Protein AF-A0AAU9WEY6-F1 (afdb_monomer)

Solvent-accessible surface area (backbone atoms only — not comparable to full-atom values): 7732 Å² total; per-residue (Å²): 132,89,76,91,50,94,86,48,74,96,61,75,90,69,78,64,47,78,78,48,75,58,92,58,39,29,36,32,30,41,91,86,70,52,73,43,83,42,51,50,90,80,59,75,89,83,78,62,95,82,64,71,80,75,82,74,83,74,80,78,85,76,67,77,82,71,69,72,86,68,74,80,78,83,65,97,60,94,74,80,84,88,69,83,61,76,93,51,59,88,74,60,82,74,81,81,79,84,74,83,78,81,79,88,130

Organism: NCBI:txid46732

Radius of gyration: 29.07 Å; Cα contacts (8 Å, |Δi|>4): 49; chains: 1; bounding box: 88×46×48 Å

Mean predicted aligned error: 19.32 Å

pLDDT: mean 75.62, std 18.39, range [38.44, 96.88]

Sequence (105 aa):
MKTSGKLEANFESEPYTVQTKEGSEVTVSSKDGVEYRRNSALVKRYNPPGELPETTEAISQETPNTLPLEESIVTSRPRRTVRMPEKYKDYVLYELNSVDTLDLC

Nearest PDB structures (foldseek):
  1wxt-assembly1_A  TM=6.187E-01  e=9.210E-01  Homo sapiens
  3gyx-assembly6_L  TM=2.401E-01  e=2.369E+00  Megalodesulfovibrio gigas

Foldseek 3Di:
DDDDDPPDDPDDPADWDWDDDDPQWTWTADPVRDIDIDGVVPDDDDDDPPPPPPPPPDDPPPPPPPPPPPDDPPDPDDDDDDDDDPVCPVVDDDPPPDDPPPDDD

Secondary structure (DSSP, 8-state):
-----TTS-SS-SS--EEEEEETTEEEEE-TTS-EEEEEGGG------TT---------------------------PPPP----GGGGGG--------------

Structure (mmCIF, N/CA/C/O backbone):
data_AF-A0AAU9WEY6-F1
#
_entry.id   AF-A0AAU9WEY6-F1
#
loop_
_atom_site.group_PDB
_atom_site.id
_atom_site.type_symbol
_atom_site.label_atom_id
_atom_site.label_alt_id
_atom_site.label_comp_id
_atom_site.label_asym_id
_atom_site.label_entity_id
_atom_site.label_seq_id
_atom_site.pdbx_PDB_ins_code
_atom_site.Cartn_x
_atom_site.Cartn_y
_atom_site.Cartn_z
_atom_site.occupancy
_atom_site.B_iso_or_equiv
_atom_site.auth_seq_id
_atom_site.auth_comp_id
_atom_site.auth_asym_id
_atom_site.auth_atom_id
_atom_site.pdbx_PDB_model_num
ATOM 1 N N . MET A 1 1 ? -11.025 14.397 -3.299 1.00 54.38 1 MET A N 1
ATOM 2 C CA . MET A 1 1 ? -10.677 14.023 -4.689 1.00 54.38 1 MET A CA 1
ATOM 3 C C . MET A 1 1 ? -9.253 13.500 -4.672 1.00 54.38 1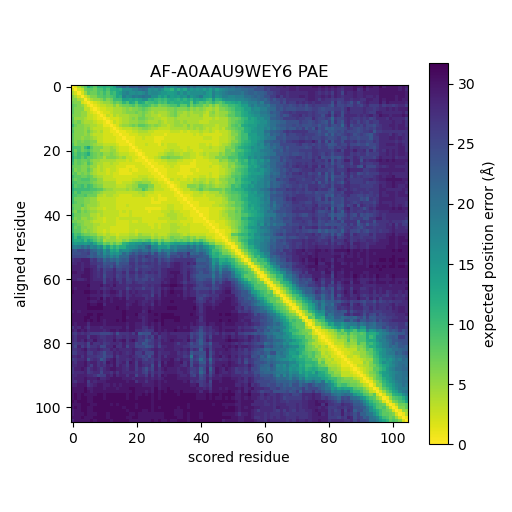 MET A C 1
ATOM 5 O O . MET A 1 1 ? -8.418 14.170 -4.084 1.00 54.38 1 MET A O 1
ATOM 9 N N . LYS A 1 2 ? -8.980 12.317 -5.235 1.00 62.66 2 LYS A N 1
ATOM 10 C CA . LYS A 1 2 ? -7.603 11.814 -5.352 1.00 62.66 2 LYS A CA 1
ATOM 11 C C . LYS A 1 2 ? -6.940 12.517 -6.535 1.00 62.66 2 LYS A C 1
ATOM 13 O O . LYS A 1 2 ? -7.426 12.396 -7.658 1.00 62.66 2 LYS A O 1
ATOM 18 N N . THR A 1 3 ? -5.901 13.301 -6.282 1.00 68.50 3 THR A N 1
ATOM 19 C CA . THR A 1 3 ? -5.130 13.997 -7.315 1.00 68.50 3 THR A CA 1
ATOM 20 C C . T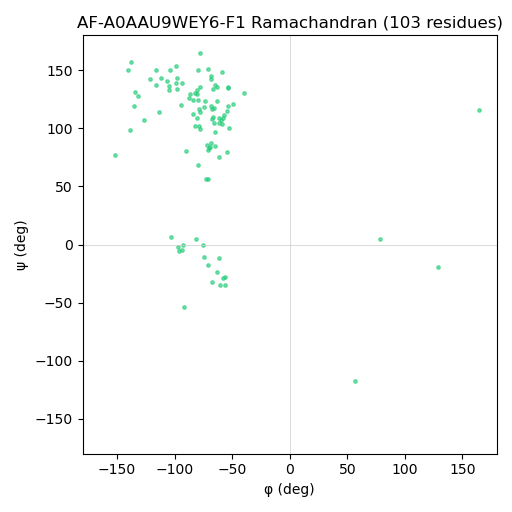HR A 1 3 ? -4.139 13.011 -7.924 1.00 68.50 3 THR A C 1
ATOM 22 O O . THR A 1 3 ? -3.194 12.583 -7.276 1.00 68.50 3 THR A O 1
ATOM 25 N N . SER A 1 4 ? -4.364 12.591 -9.169 1.00 76.19 4 SER A N 1
ATOM 26 C CA . SER A 1 4 ? -3.458 11.675 -9.871 1.00 76.19 4 SER A CA 1
ATOM 27 C C . SER A 1 4 ? -2.399 12.468 -10.644 1.00 76.19 4 SER A C 1
ATOM 29 O O . SER A 1 4 ? -2.544 12.716 -11.843 1.00 76.19 4 SER A O 1
ATOM 31 N N . GLY A 1 5 ? -1.356 12.918 -9.947 1.00 86.50 5 GLY A N 1
ATOM 32 C CA . GLY A 1 5 ? -0.183 13.564 -10.543 1.00 86.50 5 GLY A CA 1
ATOM 33 C C . GLY A 1 5 ? 0.989 12.590 -10.697 1.00 86.50 5 GLY A C 1
ATOM 34 O O . GLY A 1 5 ? 1.124 11.653 -9.922 1.00 86.50 5 GLY A O 1
ATOM 35 N N . LYS A 1 6 ? 1.888 12.821 -11.665 1.00 88.38 6 LYS A N 1
ATOM 36 C CA . LYS A 1 6 ? 3.110 11.997 -11.832 1.00 88.38 6 LYS A CA 1
ATOM 37 C C . LYS A 1 6 ? 4.073 12.075 -10.639 1.00 88.38 6 LYS A C 1
ATOM 39 O O . LYS A 1 6 ? 4.909 11.195 -10.484 1.00 88.38 6 LYS A O 1
ATOM 44 N N . LEU A 1 7 ? 3.993 13.164 -9.874 1.00 89.25 7 LEU A N 1
ATOM 45 C CA . LEU A 1 7 ? 4.829 13.431 -8.701 1.00 89.25 7 LEU A CA 1
ATOM 46 C C . LEU A 1 7 ? 4.146 13.032 -7.386 1.00 89.25 7 LEU A C 1
ATOM 48 O O . LEU A 1 7 ? 4.762 13.139 -6.332 1.00 89.25 7 LEU A O 1
ATOM 52 N N . GLU A 1 8 ? 2.884 12.608 -7.443 1.00 86.50 8 GLU A N 1
ATOM 53 C CA . GLU A 1 8 ? 2.126 12.235 -6.253 1.00 86.50 8 GLU A CA 1
ATOM 54 C C . GLU A 1 8 ? 2.508 10.830 -5.791 1.00 86.50 8 GLU A C 1
ATOM 56 O O . GLU A 1 8 ? 2.892 9.963 -6.584 1.00 86.50 8 GLU A O 1
ATOM 61 N N . ALA A 1 9 ? 2.401 10.600 -4.486 1.00 86.12 9 ALA A N 1
ATOM 62 C CA . ALA A 1 9 ? 2.644 9.284 -3.925 1.00 86.12 9 ALA A CA 1
ATOM 63 C C . ALA A 1 9 ? 1.590 8.283 -4.426 1.00 86.12 9 ALA A C 1
ATOM 65 O O . ALA A 1 9 ? 0.392 8.551 -4.427 1.00 86.12 9 ALA A O 1
ATOM 66 N N . ASN A 1 10 ? 2.040 7.080 -4.787 1.00 87.69 10 ASN A N 1
ATOM 67 C CA . ASN A 1 10 ? 1.148 5.973 -5.157 1.00 87.69 10 ASN A CA 1
ATOM 68 C C . ASN A 1 10 ? 0.462 5.314 -3.945 1.00 87.69 10 ASN A C 1
ATOM 70 O O . ASN A 1 10 ? -0.269 4.338 -4.107 1.00 87.69 10 ASN A O 1
ATOM 74 N N . PHE A 1 11 ? 0.744 5.790 -2.733 1.00 86.94 11 PHE A N 1
ATOM 75 C CA . PHE A 1 11 ? 0.161 5.300 -1.492 1.00 86.94 11 PHE A CA 1
ATOM 76 C C . PHE A 1 11 ? -0.667 6.405 -0.840 1.00 86.94 11 PHE A C 1
ATOM 78 O O . PHE A 1 11 ? -0.381 7.589 -1.000 1.00 86.94 11 PHE A O 1
ATOM 85 N N . GLU A 1 12 ? -1.700 6.003 -0.105 1.00 85.94 12 GLU A N 1
ATOM 86 C CA . GLU A 1 12 ? -2.535 6.936 0.650 1.00 85.94 12 GLU A CA 1
ATOM 87 C C . GLU A 1 12 ? -1.736 7.533 1.815 1.00 85.94 12 GLU A C 1
ATOM 89 O O . GLU A 1 12 ? -0.905 6.855 2.422 1.00 85.94 12 GLU A O 1
ATOM 94 N N . SER A 1 13 ? -1.998 8.798 2.138 1.00 85.31 13 SER A N 1
ATOM 95 C CA . SER A 1 13 ? -1.346 9.488 3.257 1.00 85.31 13 SER A CA 1
ATOM 96 C C . SER A 1 13 ? -1.746 8.913 4.615 1.00 85.31 13 SER A C 1
ATOM 98 O O . SER A 1 13 ? -0.949 8.914 5.551 1.00 85.31 13 SER A O 1
ATOM 100 N N . GLU A 1 14 ? -2.982 8.432 4.727 1.00 89.44 14 GLU A N 1
ATOM 101 C CA . GLU A 1 14 ? -3.512 7.874 5.962 1.00 89.44 14 GLU A CA 1
ATOM 102 C C . GLU A 1 14 ? -3.164 6.385 6.083 1.00 89.44 14 GLU A C 1
ATOM 104 O O . GLU A 1 14 ? -3.418 5.612 5.149 1.00 89.44 14 GLU A O 1
A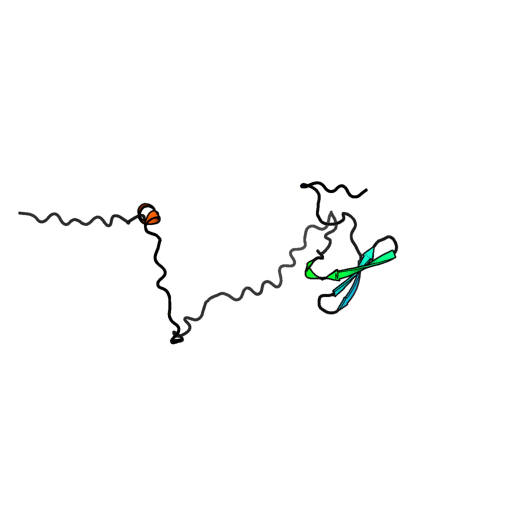TOM 109 N N . PRO A 1 15 ? -2.596 5.956 7.223 1.00 92.38 15 PRO A N 1
ATOM 110 C CA . PRO A 1 15 ? -2.281 4.558 7.442 1.00 92.38 15 PRO A CA 1
ATOM 111 C C . PRO A 1 15 ? -3.543 3.722 7.635 1.00 92.38 15 PRO A C 1
ATOM 113 O O . PRO A 1 15 ? -4.550 4.172 8.180 1.00 92.38 15 PRO A O 1
ATOM 116 N N . TYR A 1 16 ? -3.436 2.458 7.243 1.00 93.75 16 TYR A N 1
ATOM 117 C CA . TYR A 1 16 ? -4.448 1.442 7.500 1.00 93.75 16 TYR A CA 1
ATOM 118 C C . TYR A 1 16 ? -3.981 0.527 8.627 1.00 93.75 16 TYR A C 1
ATOM 120 O O . TYR A 1 16 ? -2.784 0.269 8.782 1.00 93.75 16 TYR A O 1
ATOM 128 N N . THR A 1 17 ? -4.930 -0.010 9.384 1.00 94.44 17 THR A N 1
ATOM 129 C CA . THR A 1 17 ? -4.665 -1.018 10.411 1.00 94.44 17 THR A CA 1
ATOM 130 C C . THR A 1 17 ? -4.838 -2.415 9.826 1.00 94.44 17 THR A C 1
ATOM 132 O O . THR A 1 17 ? -5.738 -2.661 9.026 1.00 94.44 17 THR A O 1
ATOM 135 N N . VAL A 1 18 ? -3.953 -3.344 10.185 1.00 95.06 18 VAL A N 1
ATOM 136 C CA . VAL A 1 18 ? -4.049 -4.740 9.736 1.00 95.06 18 VAL A CA 1
ATOM 137 C C . VAL A 1 18 ? -4.998 -5.492 10.666 1.00 95.06 18 VAL A C 1
ATOM 139 O O . VAL A 1 18 ? -4.763 -5.513 11.870 1.00 95.06 18 VAL A O 1
ATOM 142 N N . GLN A 1 19 ? -6.035 -6.118 10.107 1.00 95.25 19 GLN A N 1
ATOM 143 C CA . GLN A 1 19 ? -6.987 -6.954 10.849 1.00 95.25 19 GLN A CA 1
ATOM 144 C C . GLN A 1 19 ? -6.543 -8.417 10.854 1.00 95.25 19 GLN A C 1
ATOM 146 O O . GLN A 1 19 ? -6.383 -9.033 11.904 1.00 95.25 19 GLN A O 1
ATOM 151 N N . THR A 1 20 ? -6.295 -8.974 9.668 1.00 95.56 20 THR A N 1
ATOM 152 C CA . THR A 1 20 ? -5.880 -10.371 9.493 1.00 95.56 20 THR A CA 1
ATOM 153 C C . THR A 1 20 ? -4.826 -10.493 8.400 1.00 95.56 20 THR A C 1
ATOM 155 O O . THR A 1 20 ? -4.786 -9.707 7.450 1.00 95.56 20 THR A O 1
ATOM 158 N N . LYS A 1 21 ? -3.946 -11.487 8.537 1.00 95.19 21 LYS A N 1
ATOM 159 C CA . LYS A 1 21 ? -2.939 -11.840 7.534 1.00 95.19 21 LYS A CA 1
ATOM 160 C C . LYS A 1 21 ? -2.912 -13.351 7.357 1.00 95.19 21 LYS A C 1
ATOM 162 O O . LYS A 1 21 ? -2.554 -14.072 8.284 1.00 95.19 21 LYS A O 1
ATOM 167 N N . GLU A 1 22 ? -3.207 -13.804 6.147 1.00 94.94 22 GLU A N 1
ATOM 168 C CA . GLU A 1 22 ? -3.211 -15.214 5.768 1.00 94.94 22 GLU A CA 1
ATOM 169 C C . GLU A 1 22 ? -2.326 -15.407 4.536 1.00 94.94 22 GLU A C 1
ATOM 171 O O . GLU A 1 22 ? -2.647 -14.982 3.426 1.00 94.94 22 GLU A O 1
ATOM 176 N N . GLY A 1 23 ? -1.154 -16.017 4.730 1.00 95.06 23 GLY A N 1
ATOM 177 C CA . GLY A 1 23 ? -0.167 -16.178 3.662 1.00 95.06 23 GLY A CA 1
ATOM 178 C C . GLY A 1 23 ? 0.242 -14.834 3.043 1.00 95.06 23 GLY A C 1
ATOM 179 O O . GLY A 1 23 ? 0.829 -13.982 3.718 1.00 95.06 23 GLY A O 1
ATOM 180 N N . SER A 1 24 ? -0.052 -14.670 1.749 1.00 96.00 24 SER A N 1
ATOM 181 C CA . SER A 1 24 ? 0.196 -13.440 0.981 1.00 96.00 24 SER A CA 1
ATOM 182 C C . SER A 1 24 ? -0.994 -12.481 0.951 1.00 96.00 24 SER A C 1
ATOM 184 O O . SER A 1 24 ? -0.899 -11.432 0.321 1.00 96.00 24 SER A O 1
ATOM 186 N N . GLU A 1 25 ? -2.113 -12.818 1.584 1.00 96.75 25 GLU A N 1
ATOM 187 C CA . GLU A 1 25 ? -3.281 -11.951 1.680 1.00 96.75 25 GLU A CA 1
ATOM 188 C C . GLU A 1 25 ? -3.313 -11.228 3.033 1.00 96.75 25 GLU A C 1
ATOM 190 O O . GLU A 1 25 ? -2.998 -11.796 4.079 1.00 96.75 25 GLU A O 1
ATOM 195 N N . VAL A 1 26 ? -3.669 -9.946 3.004 1.00 96.88 26 VAL A N 1
ATOM 196 C CA . VAL A 1 26 ? -3.800 -9.074 4.171 1.00 96.88 26 VAL A CA 1
ATOM 197 C C . VAL A 1 26 ? -5.131 -8.345 4.080 1.00 96.88 26 VAL A C 1
ATOM 199 O O . VAL A 1 26 ? -5.418 -7.694 3.073 1.00 96.88 26 VAL A O 1
ATOM 202 N N . THR A 1 27 ? -5.915 -8.412 5.148 1.00 96.38 27 THR A N 1
ATOM 203 C CA . THR A 1 27 ? -7.110 -7.588 5.322 1.00 96.38 27 THR A CA 1
ATOM 204 C C . THR A 1 27 ? -6.727 -6.352 6.122 1.00 96.38 27 THR A C 1
ATOM 206 O O . THR A 1 27 ? -6.239 -6.460 7.249 1.00 96.38 27 THR A O 1
ATOM 209 N N . VAL A 1 28 ? -6.917 -5.176 5.529 1.00 95.44 28 VAL A N 1
ATOM 210 C CA . VAL A 1 28 ? -6.622 -3.882 6.150 1.00 95.44 28 VAL A CA 1
ATOM 211 C C . VAL A 1 28 ? -7.900 -3.074 6.327 1.00 95.44 28 VAL A C 1
ATOM 213 O O . VAL A 1 28 ? -8.727 -3.027 5.419 1.00 95.44 28 VAL A O 1
ATOM 216 N N . SER A 1 29 ? -8.062 -2.419 7.472 1.00 95.69 29 SER A N 1
ATOM 217 C CA . SER A 1 29 ? -9.183 -1.519 7.750 1.00 95.69 29 SER A CA 1
ATOM 218 C C . SER A 1 29 ? -8.756 -0.057 7.694 1.00 95.69 29 SER A C 1
ATOM 220 O O . SER A 1 29 ? -7.699 0.324 8.201 1.00 95.69 29 SER A O 1
ATOM 222 N N . SER A 1 30 ? -9.592 0.760 7.058 1.00 92.38 30 SER A N 1
ATOM 223 C CA . SER A 1 30 ? -9.486 2.218 7.075 1.00 92.38 30 SER A CA 1
ATOM 224 C C . SER A 1 30 ? -10.021 2.792 8.390 1.00 92.38 30 SER A C 1
ATOM 226 O O . SER A 1 30 ? -10.780 2.130 9.101 1.00 92.38 30 SER A O 1
ATOM 228 N N . LYS A 1 31 ? -9.704 4.060 8.674 1.00 90.62 31 LYS A N 1
ATOM 229 C CA . LYS A 1 31 ? -10.289 4.827 9.787 1.00 90.62 31 LYS A CA 1
ATOM 230 C C . LYS A 1 31 ? -11.822 4.890 9.736 1.00 90.62 31 LYS A C 1
ATOM 232 O O . LYS A 1 31 ? -12.463 4.972 10.775 1.00 90.62 31 LYS A O 1
ATOM 237 N N . ASP A 1 32 ? -12.396 4.806 8.534 1.00 89.94 32 ASP A N 1
ATOM 238 C CA . ASP A 1 32 ? -13.844 4.850 8.308 1.00 89.94 32 ASP A CA 1
ATOM 239 C C . ASP A 1 32 ? -14.518 3.481 8.548 1.00 89.94 32 ASP A C 1
ATOM 241 O O . ASP A 1 32 ? -15.705 3.313 8.280 1.00 89.94 32 ASP A O 1
ATOM 245 N N . GLY A 1 33 ? -13.762 2.474 9.007 1.00 90.12 33 GLY A N 1
ATOM 246 C CA . GLY A 1 33 ? -14.256 1.118 9.266 1.00 90.12 33 GLY A CA 1
ATOM 247 C C . GLY A 1 33 ? -14.421 0.251 8.016 1.00 90.12 33 GLY A C 1
ATOM 248 O O . GLY A 1 33 ? -14.901 -0.874 8.109 1.00 90.12 33 GLY A O 1
ATOM 249 N N . VAL A 1 34 ? -14.022 0.746 6.840 1.00 92.88 34 VAL A N 1
ATOM 250 C CA . VAL A 1 34 ? -14.067 -0.030 5.592 1.00 92.88 34 VAL A CA 1
ATOM 251 C C . VAL A 1 34 ? -12.867 -0.965 5.510 1.00 92.88 34 VAL A C 1
ATOM 253 O O . VAL A 1 34 ? -11.721 -0.529 5.646 1.00 92.88 34 VAL A O 1
ATOM 256 N N . GLU A 1 35 ? -13.132 -2.238 5.235 1.00 95.19 35 GLU A N 1
ATOM 257 C CA . GLU A 1 35 ? -12.117 -3.280 5.093 1.00 95.19 35 GLU A CA 1
ATOM 258 C C . GLU A 1 35 ? -11.759 -3.547 3.628 1.00 95.19 35 GLU A C 1
ATOM 260 O O . GLU A 1 35 ? -12.608 -3.543 2.734 1.00 95.19 35 GLU A O 1
ATOM 265 N N . TYR A 1 36 ? -10.481 -3.827 3.386 1.00 93.94 36 TYR A N 1
ATOM 266 C CA . TYR A 1 36 ? -9.939 -4.135 2.070 1.00 93.94 36 TYR A CA 1
ATOM 267 C C . TYR A 1 36 ? -9.027 -5.354 2.137 1.00 93.94 36 TYR A C 1
ATOM 269 O O . TYR A 1 36 ? -8.087 -5.393 2.929 1.00 93.94 36 TYR A O 1
ATOM 277 N N . ARG A 1 37 ? -9.236 -6.314 1.233 1.00 96.31 37 ARG A N 1
ATOM 278 C CA . ARG A 1 37 ? -8.311 -7.436 1.014 1.00 96.31 37 ARG A CA 1
ATOM 279 C C . ARG A 1 37 ? -7.247 -7.046 -0.008 1.00 96.31 37 ARG A C 1
ATOM 281 O O . ARG A 1 37 ? -7.567 -6.578 -1.103 1.00 96.31 37 ARG A O 1
ATOM 288 N N . ARG A 1 38 ? -5.973 -7.203 0.351 1.00 96.00 38 ARG A N 1
ATOM 289 C CA . ARG A 1 38 ? -4.805 -6.820 -0.456 1.00 96.00 38 ARG A CA 1
ATOM 290 C C . ARG A 1 38 ? -3.718 -7.883 -0.396 1.00 96.00 38 ARG A C 1
ATOM 292 O O . ARG A 1 38 ? -3.635 -8.655 0.548 1.00 96.00 38 ARG A O 1
ATOM 299 N N . ASN A 1 39 ? -2.853 -7.895 -1.406 1.00 96.69 39 ASN A N 1
ATOM 300 C CA . ASN A 1 39 ? -1.654 -8.722 -1.374 1.00 96.69 39 ASN A CA 1
ATOM 301 C C . ASN A 1 39 ? -0.580 -8.060 -0.494 1.00 96.69 39 ASN A C 1
ATOM 303 O O . ASN A 1 39 ? -0.324 -6.864 -0.640 1.00 96.69 39 ASN A O 1
ATOM 307 N N . SER A 1 40 ? 0.084 -8.831 0.367 1.00 94.12 40 SER A N 1
ATOM 308 C CA . SER A 1 40 ? 1.127 -8.356 1.280 1.00 94.12 40 SER A CA 1
ATOM 309 C C . SER A 1 40 ? 2.304 -7.684 0.571 1.00 94.12 40 SER A C 1
ATOM 311 O O . SER A 1 40 ? 2.933 -6.809 1.151 1.00 94.12 40 SER A O 1
ATOM 313 N N . ALA A 1 41 ? 2.604 -8.063 -0.676 1.00 93.81 41 ALA A N 1
ATOM 314 C CA . ALA A 1 41 ? 3.675 -7.464 -1.474 1.00 93.81 41 ALA A CA 1
ATOM 315 C C . ALA A 1 41 ? 3.360 -6.031 -1.940 1.00 93.81 41 ALA A C 1
ATOM 317 O O . ALA A 1 41 ? 4.264 -5.302 -2.336 1.00 93.81 41 ALA A O 1
ATOM 318 N N . LEU A 1 42 ? 2.087 -5.626 -1.904 1.00 91.62 42 LEU A N 1
ATOM 319 C CA . LEU A 1 42 ? 1.636 -4.293 -2.313 1.00 91.62 42 LEU A CA 1
ATOM 320 C C . LEU A 1 42 ? 1.478 -3.328 -1.129 1.00 91.62 42 LEU A C 1
ATOM 322 O O . LEU A 1 42 ? 1.116 -2.172 -1.332 1.00 91.62 42 LEU A O 1
ATOM 326 N N . VAL A 1 43 ? 1.720 -3.792 0.100 1.00 92.88 43 VAL A N 1
ATOM 327 C CA . VAL A 1 43 ? 1.564 -3.002 1.326 1.00 92.88 43 VAL A CA 1
ATOM 328 C C . VAL A 1 43 ? 2.940 -2.639 1.874 1.00 92.88 43 VAL A C 1
ATOM 330 O O . VAL A 1 43 ? 3.864 -3.451 1.868 1.00 92.88 43 VAL A O 1
ATOM 333 N N . LYS A 1 44 ? 3.079 -1.412 2.378 1.00 92.19 44 LYS A N 1
ATOM 334 C CA . LYS A 1 44 ? 4.299 -0.928 3.032 1.00 92.19 44 LYS A CA 1
ATOM 335 C C . LYS A 1 44 ? 4.032 -0.710 4.518 1.00 92.19 44 LYS A C 1
ATOM 337 O O . LYS A 1 44 ? 2.939 -0.282 4.881 1.00 92.19 44 LYS A O 1
ATOM 342 N N . ARG A 1 45 ? 5.019 -0.999 5.375 1.00 91.69 45 ARG A N 1
ATOM 343 C CA . ARG A 1 45 ? 4.927 -0.652 6.802 1.00 91.69 45 ARG A CA 1
ATOM 344 C C . ARG A 1 45 ? 4.863 0.868 6.939 1.00 91.69 45 ARG A C 1
ATOM 346 O O . ARG A 1 45 ? 5.597 1.576 6.249 1.00 91.69 45 ARG A O 1
ATOM 353 N N . TYR A 1 46 ? 3.967 1.336 7.797 1.00 91.12 46 TYR A N 1
ATOM 354 C CA . TYR A 1 46 ? 3.831 2.749 8.115 1.00 91.12 46 TYR A CA 1
ATOM 355 C C . TYR A 1 46 ? 4.864 3.141 9.172 1.00 91.12 46 TYR A C 1
ATOM 357 O O . TYR A 1 46 ? 4.964 2.466 10.193 1.00 91.12 46 TYR A O 1
ATOM 365 N N . ASN A 1 47 ? 5.593 4.230 8.921 1.00 89.12 47 ASN A N 1
ATOM 366 C CA . ASN A 1 47 ? 6.546 4.812 9.862 1.00 89.12 47 ASN A CA 1
ATOM 367 C C . ASN A 1 47 ? 6.001 6.184 10.288 1.00 89.12 47 ASN A C 1
ATOM 369 O O . ASN A 1 47 ? 5.877 7.061 9.424 1.00 89.12 47 ASN A O 1
ATOM 373 N N . PRO A 1 48 ? 5.630 6.384 11.563 1.00 86.56 48 PRO A N 1
ATOM 374 C CA . PRO A 1 48 ? 5.081 7.653 12.008 1.00 86.56 48 PRO A CA 1
ATOM 375 C C . PRO A 1 48 ? 6.152 8.761 11.982 1.00 86.56 48 PRO A C 1
ATOM 377 O O . PRO A 1 48 ? 7.317 8.520 12.309 1.00 86.56 48 PRO A O 1
ATOM 380 N N . PRO A 1 49 ? 5.783 9.996 11.602 1.00 81.12 49 PRO A N 1
ATOM 381 C CA . PRO A 1 49 ? 6.716 11.114 11.548 1.00 81.12 49 PRO A CA 1
ATOM 382 C C . PRO A 1 49 ? 7.161 11.490 12.969 1.00 81.12 49 PRO A C 1
ATOM 384 O O . PRO A 1 49 ? 6.381 12.038 13.742 1.00 81.12 49 PRO A O 1
ATOM 387 N N . GLY A 1 50 ? 8.410 11.181 13.315 1.00 77.31 50 GLY A N 1
ATOM 388 C CA . GLY A 1 50 ? 8.989 11.448 14.639 1.00 77.31 50 GLY A CA 1
ATOM 389 C C . GLY A 1 50 ? 9.656 10.231 15.276 1.00 77.31 50 GLY A C 1
ATOM 390 O O . GLY A 1 50 ? 10.529 10.397 16.122 1.00 77.31 50 GLY A O 1
ATOM 391 N N . GLU A 1 51 ? 9.324 9.026 14.814 1.00 67.75 51 GLU A N 1
ATOM 392 C CA . GLU A 1 51 ? 10.153 7.846 15.047 1.00 67.75 51 GLU A CA 1
ATOM 393 C C . GLU A 1 51 ? 11.316 7.921 14.055 1.00 67.75 51 GLU A C 1
ATOM 395 O O . GLU A 1 51 ? 11.166 7.675 12.854 1.00 67.75 51 GLU A O 1
ATOM 400 N N . LEU A 1 52 ? 12.492 8.334 14.541 1.00 62.81 52 LEU A N 1
ATOM 401 C CA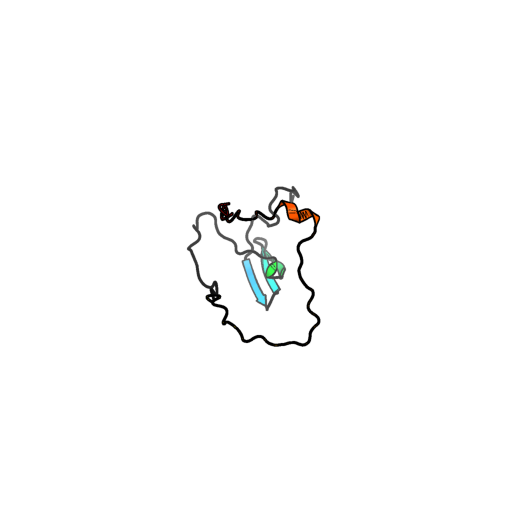 . LEU A 1 52 ? 13.729 7.988 13.846 1.00 62.81 52 LEU A CA 1
ATOM 402 C C . LEU A 1 52 ? 13.700 6.464 13.684 1.00 62.81 52 LEU A C 1
ATOM 404 O O . LEU A 1 52 ? 13.343 5.796 14.656 1.00 62.81 52 LEU A O 1
ATOM 408 N N . PRO A 1 53 ? 14.023 5.902 12.507 1.00 59.62 53 PRO A N 1
ATOM 409 C CA . PRO A 1 53 ? 14.046 4.460 12.370 1.00 59.62 53 PRO A CA 1
ATOM 410 C C . PRO A 1 53 ? 15.034 3.934 13.407 1.00 59.62 53 PRO A C 1
ATOM 412 O O . PRO A 1 53 ? 16.240 4.143 13.273 1.00 59.62 53 PRO A O 1
ATOM 415 N N . GLU A 1 54 ? 14.526 3.284 14.456 1.00 53.78 54 GLU A N 1
ATOM 416 C CA . GLU A 1 54 ? 15.347 2.363 15.213 1.00 53.78 54 GLU A CA 1
ATOM 417 C C . GLU A 1 54 ? 15.880 1.398 14.168 1.00 53.78 54 GLU A C 1
ATOM 419 O O . GLU A 1 54 ? 15.116 0.722 13.468 1.00 53.78 54 GLU A O 1
ATOM 424 N N . THR A 1 55 ? 17.195 1.439 13.990 1.00 45.34 55 THR A N 1
ATOM 425 C CA . THR A 1 55 ? 17.991 0.496 13.226 1.00 45.34 55 THR A CA 1
ATOM 426 C C . THR A 1 55 ? 17.705 -0.899 13.769 1.00 45.34 55 THR A C 1
ATOM 428 O O . THR A 1 55 ? 18.464 -1.471 14.538 1.00 45.34 55 THR A O 1
ATOM 431 N N . THR A 1 56 ? 16.586 -1.478 13.353 1.00 49.03 56 THR A N 1
ATOM 432 C CA . THR A 1 56 ? 16.373 -2.916 13.349 1.00 49.03 56 THR A CA 1
ATOM 433 C C . THR A 1 56 ? 17.083 -3.445 12.113 1.00 49.03 56 THR A C 1
ATOM 435 O O . THR A 1 56 ? 16.487 -3.898 11.138 1.00 49.03 56 THR A O 1
ATOM 438 N N . GLU A 1 57 ? 18.412 -3.355 12.162 1.00 48.56 57 GLU A N 1
ATOM 439 C CA . GLU A 1 57 ? 19.243 -4.344 11.504 1.00 48.56 57 GLU A CA 1
ATOM 440 C C . GLU A 1 57 ? 19.022 -5.673 12.226 1.00 48.56 57 GLU A C 1
ATOM 442 O O . GLU A 1 57 ? 19.453 -5.855 13.359 1.00 48.56 57 GLU A O 1
ATOM 447 N N . ALA A 1 58 ? 18.261 -6.557 11.583 1.00 45.50 58 ALA A N 1
ATOM 448 C CA . ALA A 1 58 ? 18.392 -8.016 11.581 1.00 45.50 58 ALA A CA 1
ATOM 449 C C . ALA A 1 58 ? 17.061 -8.560 11.028 1.00 45.50 58 ALA A C 1
ATOM 451 O O . ALA A 1 58 ? 16.004 -8.377 11.620 1.00 45.50 58 ALA A O 1
ATOM 452 N N . ILE A 1 59 ? 16.997 -9.225 9.879 1.00 38.44 59 ILE A N 1
ATOM 453 C CA . ILE A 1 59 ? 17.943 -10.207 9.361 1.00 38.44 59 ILE A CA 1
ATOM 454 C C . ILE A 1 59 ? 18.125 -9.947 7.858 1.00 38.44 59 ILE A C 1
ATOM 456 O O . ILE A 1 59 ? 17.326 -10.389 7.033 1.00 38.44 59 ILE A O 1
ATOM 460 N N . SER A 1 60 ? 19.205 -9.250 7.502 1.00 44.44 60 SER A N 1
ATOM 461 C CA . SER A 1 60 ? 19.975 -9.663 6.333 1.00 44.44 60 SER A CA 1
ATOM 462 C C . SER A 1 60 ? 20.612 -10.991 6.716 1.00 44.44 60 SER A C 1
ATOM 464 O O . SER A 1 60 ? 21.415 -11.052 7.645 1.00 44.44 60 SER A O 1
ATOM 466 N N . GLN A 1 61 ? 20.259 -12.067 6.021 1.00 46.28 61 GLN A N 1
ATOM 467 C CA . GLN A 1 61 ? 21.180 -13.190 5.922 1.00 46.28 61 GLN A CA 1
ATOM 468 C C . GLN A 1 61 ? 22.332 -12.720 5.033 1.00 46.28 61 GLN A C 1
ATOM 470 O O . GLN A 1 61 ? 22.344 -12.954 3.829 1.00 46.28 61 GLN A O 1
ATOM 475 N N . GLU A 1 62 ? 23.291 -12.017 5.629 1.00 45.84 62 GLU A N 1
ATOM 476 C CA . GLU A 1 62 ? 24.650 -12.002 5.114 1.00 45.84 62 GLU A CA 1
ATOM 477 C C . GLU A 1 62 ? 25.213 -13.397 5.363 1.00 45.84 62 GLU A C 1
ATOM 479 O O . GLU A 1 62 ? 25.860 -13.683 6.367 1.00 45.84 62 GLU A O 1
ATOM 484 N N . THR A 1 63 ? 24.923 -14.318 4.450 1.00 41.88 63 THR A N 1
ATOM 485 C CA . THR A 1 63 ? 25.877 -15.392 4.226 1.00 41.88 63 THR A CA 1
ATOM 486 C C . THR A 1 63 ? 27.141 -14.713 3.708 1.00 41.88 63 THR A C 1
ATOM 488 O O . THR A 1 63 ? 27.052 -14.009 2.694 1.00 41.88 63 THR A O 1
ATOM 491 N N . PRO A 1 64 ? 28.312 -14.883 4.346 1.00 43.09 64 PRO A N 1
ATOM 492 C CA . PRO A 1 64 ? 29.550 -14.539 3.680 1.00 43.09 64 PRO A CA 1
ATOM 493 C C . PRO A 1 64 ? 29.557 -15.369 2.399 1.00 43.09 64 PRO A C 1
ATOM 495 O O . PRO A 1 64 ? 29.638 -16.595 2.448 1.00 43.09 64 PRO A O 1
ATOM 498 N N . ASN A 1 65 ? 29.421 -14.716 1.245 1.00 50.44 65 ASN A N 1
ATOM 499 C CA . ASN A 1 65 ? 29.654 -15.344 -0.050 1.00 50.44 65 ASN A CA 1
ATOM 500 C C . ASN A 1 65 ? 31.163 -15.580 -0.206 1.00 50.44 65 ASN A C 1
ATOM 502 O O . ASN A 1 65 ? 31.790 -15.132 -1.160 1.00 50.44 65 ASN A O 1
ATOM 506 N N . THR A 1 66 ? 31.770 -16.302 0.733 1.00 51.44 66 THR A N 1
ATOM 507 C CA . THR A 1 66 ? 32.869 -17.187 0.401 1.00 51.44 66 THR A CA 1
ATOM 508 C C . THR A 1 66 ? 32.206 -18.338 -0.330 1.00 51.44 66 THR A C 1
ATOM 510 O O . THR A 1 66 ? 31.783 -19.317 0.279 1.00 51.44 66 THR A O 1
ATOM 513 N N . LEU A 1 67 ? 32.026 -18.164 -1.643 1.00 55.47 67 LEU A N 1
ATOM 514 C CA . LEU A 1 67 ? 31.724 -19.283 -2.520 1.00 55.47 67 LEU A CA 1
ATOM 515 C C . LEU A 1 67 ? 32.763 -20.360 -2.192 1.00 55.47 67 LEU A C 1
ATOM 517 O O . LEU A 1 67 ? 33.962 -20.079 -2.315 1.00 55.47 67 LEU A O 1
ATOM 521 N N . PRO A 1 68 ? 32.356 -21.566 -1.764 1.00 46.84 68 PRO A N 1
ATOM 522 C CA . PRO A 1 68 ? 33.248 -22.692 -1.890 1.00 46.84 68 PRO A CA 1
ATOM 523 C C . PRO A 1 68 ? 33.651 -22.727 -3.363 1.00 46.84 68 PRO A C 1
ATOM 525 O O . PRO A 1 68 ? 32.827 -22.501 -4.256 1.00 46.84 68 PRO A O 1
ATOM 528 N N . LEU A 1 69 ? 34.938 -22.936 -3.609 1.00 53.75 69 LEU A N 1
ATOM 529 C CA . LEU A 1 69 ? 35.448 -23.351 -4.903 1.00 53.75 69 LEU A CA 1
ATOM 530 C C . LEU A 1 69 ? 34.810 -24.719 -5.199 1.00 53.75 69 LEU A C 1
ATOM 532 O O . LEU A 1 69 ? 35.423 -25.754 -4.975 1.00 53.75 69 LEU A O 1
ATOM 536 N N . GLU A 1 70 ? 33.531 -24.715 -5.576 1.00 56.12 70 GLU A N 1
ATOM 537 C CA . GLU A 1 70 ? 32.762 -25.910 -5.877 1.00 56.12 70 GLU A CA 1
ATOM 538 C C . GLU A 1 70 ? 33.391 -26.519 -7.121 1.00 56.12 70 GLU A C 1
ATOM 540 O O . GLU A 1 70 ? 33.464 -25.901 -8.193 1.00 56.12 70 GLU A O 1
ATOM 545 N N . GLU A 1 71 ? 33.899 -27.728 -6.914 1.00 61.16 71 GLU A N 1
ATOM 546 C CA . GLU A 1 71 ? 34.417 -28.622 -7.926 1.00 61.16 71 GLU A CA 1
ATOM 547 C C . GLU A 1 71 ? 33.534 -28.559 -9.168 1.00 61.16 71 GLU A C 1
ATOM 549 O O . GLU A 1 71 ? 32.304 -28.628 -9.112 1.00 61.16 71 GLU A O 1
ATOM 554 N N . SER A 1 72 ? 34.185 -28.373 -10.312 1.00 62.00 72 SER A N 1
ATOM 555 C CA . SER A 1 72 ? 33.536 -28.204 -11.599 1.00 62.00 72 SER A CA 1
ATOM 556 C C . SER A 1 72 ? 32.559 -29.348 -11.856 1.00 62.00 72 SER A C 1
ATOM 558 O O . SER A 1 72 ? 32.956 -30.426 -12.297 1.00 62.00 72 SER A O 1
ATOM 560 N N . ILE A 1 73 ? 31.268 -29.107 -11.636 1.00 63.12 73 ILE A N 1
ATOM 561 C CA . ILE A 1 73 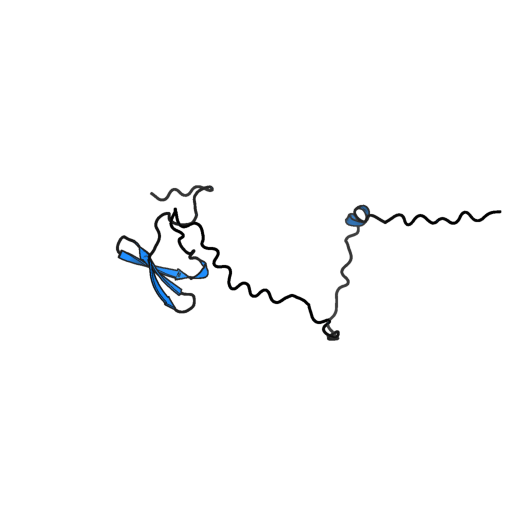? 30.217 -29.992 -12.125 1.00 63.12 73 ILE A CA 1
ATOM 562 C C . ILE A 1 73 ? 30.276 -29.915 -13.652 1.00 63.12 73 ILE A C 1
ATOM 564 O O . ILE A 1 73 ? 29.771 -28.974 -14.281 1.00 63.12 73 ILE A O 1
ATOM 568 N N . VAL A 1 74 ? 30.966 -30.888 -14.253 1.00 66.75 74 VAL A N 1
ATOM 569 C CA . VAL A 1 74 ? 31.066 -31.067 -15.702 1.00 66.75 74 VAL A CA 1
ATOM 570 C C . VAL A 1 74 ? 29.705 -31.539 -16.192 1.00 66.75 74 VAL A C 1
ATOM 572 O O . VAL A 1 74 ? 29.427 -32.718 -16.383 1.00 66.75 74 VAL A O 1
ATOM 575 N N . THR A 1 75 ? 28.805 -30.581 -16.358 1.00 68.75 75 THR A N 1
ATOM 576 C CA . THR A 1 75 ? 27.549 -30.801 -17.056 1.00 68.75 75 THR A CA 1
ATOM 577 C C . THR A 1 75 ? 27.835 -30.747 -18.556 1.00 68.75 75 THR A C 1
ATOM 579 O O . THR A 1 75 ? 28.375 -29.760 -19.057 1.00 68.75 75 THR A O 1
ATOM 582 N N . SER A 1 76 ? 27.473 -31.808 -19.287 1.00 78.62 76 SER A N 1
ATOM 583 C CA . SER A 1 76 ? 27.542 -31.890 -20.758 1.00 78.62 76 SER A CA 1
ATOM 584 C C . SER A 1 76 ? 26.440 -31.035 -21.401 1.00 78.62 76 SER A C 1
ATOM 586 O O . SER A 1 76 ? 25.550 -31.513 -22.099 1.00 78.62 76 SER A O 1
ATOM 588 N N . ARG A 1 77 ? 26.412 -29.745 -21.066 1.00 80.31 77 ARG A N 1
ATOM 589 C CA . ARG A 1 77 ? 25.521 -28.766 -21.684 1.00 80.31 77 ARG A CA 1
ATOM 590 C C . ARG A 1 77 ? 26.355 -27.918 -22.635 1.00 80.31 77 ARG A C 1
ATOM 592 O O . ARG A 1 77 ? 27.416 -27.443 -22.223 1.00 80.31 77 ARG A O 1
ATOM 599 N N . PRO A 1 78 ? 25.894 -27.684 -23.872 1.00 84.31 78 PRO A N 1
ATOM 600 C CA . PRO A 1 78 ? 26.560 -26.761 -24.778 1.00 84.31 78 PRO A CA 1
ATOM 601 C C . PRO A 1 78 ? 26.741 -25.399 -24.100 1.00 84.31 78 PRO A C 1
ATOM 603 O O . PRO A 1 78 ? 25.768 -24.764 -23.689 1.00 84.31 78 PRO A O 1
ATOM 606 N N . ARG A 1 79 ? 27.992 -24.958 -23.949 1.00 83.00 79 ARG A N 1
ATOM 607 C CA . ARG A 1 79 ? 28.316 -23.629 -23.424 1.00 83.00 79 ARG A CA 1
ATOM 608 C C . ARG A 1 79 ? 28.591 -22.692 -24.588 1.00 83.00 79 ARG A C 1
ATOM 610 O O . ARG A 1 79 ? 29.348 -23.021 -25.496 1.00 83.00 79 ARG A O 1
ATOM 617 N N . ARG A 1 80 ? 28.003 -21.498 -24.543 1.00 85.69 80 ARG A N 1
ATOM 618 C CA . ARG A 1 80 ? 28.345 -20.423 -25.475 1.00 85.69 80 ARG A CA 1
ATOM 619 C C . ARG A 1 80 ? 29.621 -19.738 -24.999 1.00 85.69 80 ARG A C 1
ATOM 621 O O . ARG A 1 80 ? 29.712 -19.351 -23.837 1.00 85.69 80 ARG A O 1
ATOM 628 N N . THR A 1 81 ? 30.571 -19.518 -25.901 1.00 84.81 81 THR A N 1
ATOM 629 C CA . THR A 1 81 ? 31.702 -18.628 -25.625 1.00 84.81 81 THR A CA 1
ATOM 630 C C . THR A 1 81 ? 31.191 -17.193 -25.533 1.00 84.81 81 THR A C 1
ATOM 632 O O . THR A 1 81 ? 30.622 -16.655 -26.487 1.00 84.81 81 THR A O 1
ATOM 635 N N . VAL A 1 82 ? 31.374 -16.558 -24.380 1.00 85.19 82 VAL A N 1
ATOM 636 C CA . VAL A 1 82 ? 31.123 -15.124 -24.231 1.00 85.19 82 VAL A CA 1
ATOM 637 C C . VAL A 1 82 ? 32.321 -14.393 -24.834 1.00 85.19 82 VAL A C 1
ATOM 639 O O . VAL A 1 82 ? 33.436 -14.529 -24.344 1.00 85.19 82 VAL A O 1
ATOM 642 N N . ARG A 1 83 ? 32.106 -13.665 -25.934 1.00 83.12 83 ARG A N 1
ATOM 643 C CA . ARG A 1 83 ? 33.107 -12.780 -26.544 1.00 83.12 83 ARG A CA 1
ATOM 644 C C . ARG A 1 83 ? 32.570 -11.361 -26.586 1.00 83.12 83 ARG A C 1
ATOM 646 O O . ARG A 1 83 ? 31.378 -11.160 -26.828 1.00 83.12 83 ARG A O 1
ATOM 653 N N . MET A 1 84 ? 33.456 -10.400 -26.352 1.00 84.38 84 MET A N 1
ATOM 654 C CA . MET A 1 84 ? 33.124 -8.988 -26.464 1.00 84.38 84 MET A CA 1
ATOM 655 C C . MET A 1 84 ? 32.834 -8.646 -27.937 1.00 84.38 84 MET A C 1
ATOM 657 O O . MET A 1 84 ? 33.584 -9.088 -28.811 1.00 84.38 84 MET A O 1
ATOM 661 N N . PRO A 1 85 ? 31.753 -7.907 -28.240 1.00 89.88 85 PRO A N 1
ATOM 662 C CA . PRO A 1 85 ? 31.481 -7.464 -29.604 1.00 89.88 85 PRO A CA 1
ATOM 663 C C . PRO A 1 85 ? 32.616 -6.608 -30.176 1.00 89.88 85 PRO A C 1
ATOM 665 O O . PRO A 1 85 ? 33.248 -5.842 -29.453 1.00 89.88 85 PRO A O 1
ATOM 668 N N . GLU A 1 86 ? 32.824 -6.689 -31.490 1.00 85.06 86 GLU A N 1
ATOM 669 C CA . GLU A 1 86 ? 33.965 -6.063 -32.176 1.00 85.06 86 GLU A CA 1
ATOM 670 C C . GLU A 1 86 ? 34.023 -4.539 -32.027 1.00 85.06 86 GLU A C 1
ATOM 672 O O . GLU A 1 86 ? 35.099 -3.983 -31.835 1.00 85.06 86 GLU A O 1
ATOM 677 N N . LYS A 1 87 ? 32.862 -3.877 -31.990 1.00 87.06 87 LYS A N 1
ATOM 678 C CA . LYS A 1 87 ? 32.749 -2.428 -31.754 1.00 87.06 87 LYS A CA 1
ATOM 679 C C . LYS A 1 87 ? 33.291 -1.959 -30.397 1.00 87.06 87 LYS A C 1
ATOM 681 O O . LYS A 1 87 ? 33.366 -0.760 -30.167 1.00 87.06 87 LYS A O 1
ATOM 686 N N . TYR A 1 88 ? 33.587 -2.885 -29.483 1.00 84.31 88 TYR A N 1
ATOM 687 C CA . TYR A 1 88 ? 34.124 -2.569 -28.163 1.00 84.31 88 TYR A CA 1
ATOM 688 C C . TYR A 1 88 ? 35.631 -2.834 -28.030 1.00 84.31 88 TYR A C 1
ATOM 690 O O . TYR A 1 88 ? 36.163 -2.692 -26.932 1.00 84.31 88 TYR A O 1
ATOM 698 N N . LYS A 1 89 ? 36.333 -3.185 -29.119 1.00 80.00 89 LYS A N 1
ATOM 699 C CA . LYS A 1 89 ? 37.797 -3.355 -29.104 1.00 80.00 89 LYS A CA 1
ATOM 700 C C . LYS A 1 89 ? 38.527 -2.097 -28.618 1.00 80.00 89 LYS A C 1
ATOM 702 O O . LYS A 1 89 ? 39.505 -2.218 -27.891 1.00 80.00 89 LYS A O 1
ATOM 707 N N . ASP A 1 90 ? 37.994 -0.922 -28.939 1.00 82.81 90 ASP A N 1
ATOM 708 C CA . ASP A 1 90 ? 38.605 0.377 -28.625 1.00 82.81 90 ASP A CA 1
ATOM 709 C C . ASP A 1 90 ? 38.480 0.769 -27.141 1.00 82.81 90 ASP A C 1
ATOM 711 O O . ASP A 1 90 ? 39.113 1.717 -26.688 1.00 82.81 90 ASP A O 1
ATOM 715 N N . TYR A 1 91 ? 37.671 0.036 -26.366 1.00 77.12 91 TYR A N 1
ATOM 716 C CA . TYR A 1 91 ? 37.506 0.243 -24.922 1.00 77.12 91 TYR A CA 1
ATOM 717 C C . TYR A 1 91 ? 38.439 -0.642 -24.090 1.00 77.12 91 TYR A C 1
ATOM 719 O O . TYR A 1 91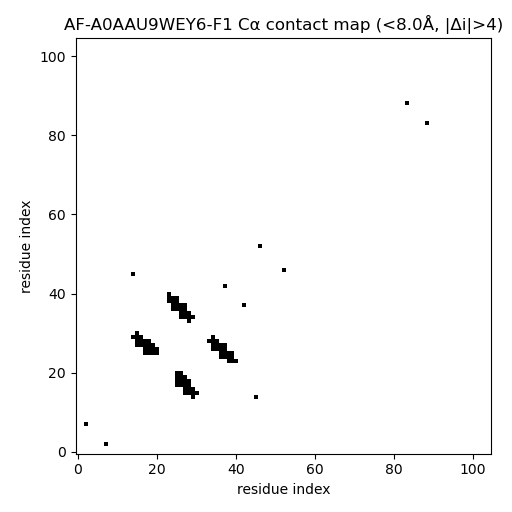 ? 38.461 -0.536 -22.864 1.00 77.12 91 TYR A O 1
ATOM 727 N N . VAL A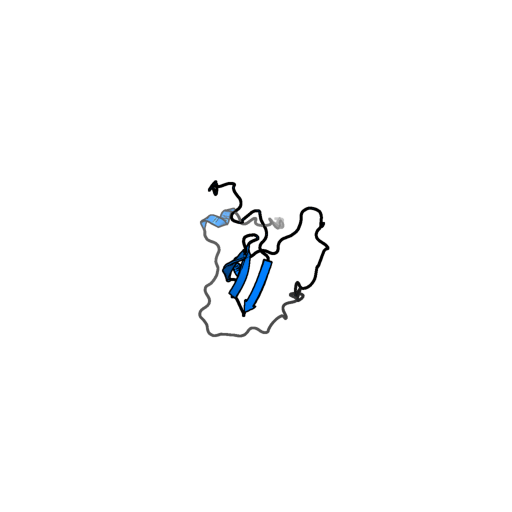 1 92 ? 39.194 -1.534 -24.735 1.00 72.88 92 VAL A N 1
ATOM 728 C CA . VAL A 1 92 ? 40.188 -2.366 -24.064 1.00 72.88 92 VAL A CA 1
ATOM 729 C C . VAL A 1 92 ? 41.459 -1.534 -23.912 1.00 72.88 92 VAL A C 1
ATOM 731 O O . VAL A 1 92 ? 42.206 -1.352 -24.871 1.00 72.88 92 VAL A O 1
ATOM 734 N N . LEU A 1 93 ? 41.707 -1.012 -22.706 1.00 73.69 93 LEU A N 1
ATOM 735 C CA . LEU A 1 93 ? 43.026 -0.483 -22.363 1.00 73.69 93 LEU A CA 1
ATOM 736 C C . LEU A 1 93 ? 44.010 -1.657 -22.334 1.00 73.69 93 LEU A C 1
ATOM 738 O O . LEU A 1 93 ? 43.954 -2.497 -21.438 1.00 73.69 93 LEU A O 1
ATOM 742 N N . TYR A 1 94 ? 44.908 -1.717 -23.313 1.00 72.75 94 TYR A N 1
ATOM 743 C CA . TYR A 1 94 ? 46.097 -2.548 -23.200 1.00 72.75 94 TYR A CA 1
ATOM 744 C C . TYR A 1 94 ? 47.054 -1.841 -22.240 1.00 72.75 94 TYR A C 1
ATOM 746 O O . TYR A 1 94 ? 47.482 -0.717 -22.508 1.00 72.75 94 TYR A O 1
ATOM 754 N N . GLU A 1 95 ? 47.380 -2.479 -21.116 1.00 65.56 95 GLU A N 1
ATOM 755 C CA . GLU A 1 95 ? 48.548 -2.077 -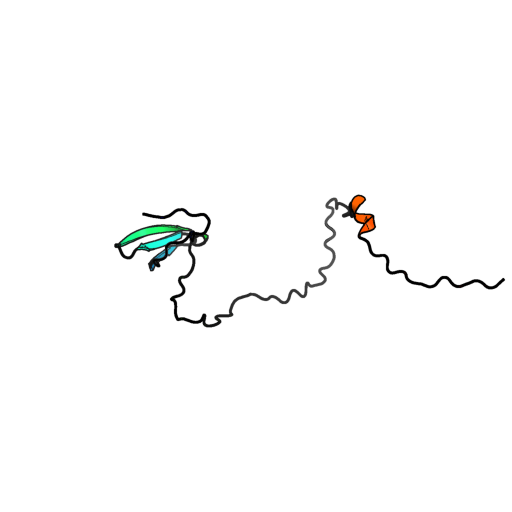20.339 1.00 65.56 95 GLU A CA 1
ATOM 756 C C . GLU A 1 95 ? 49.765 -2.263 -21.248 1.00 65.56 95 GLU A C 1
ATOM 758 O O . GLU A 1 95 ? 50.125 -3.384 -21.618 1.00 65.56 95 GLU A O 1
ATOM 763 N N . LEU A 1 96 ? 50.351 -1.144 -21.681 1.00 60.50 96 LEU A N 1
ATOM 764 C CA . LEU A 1 96 ? 51.629 -1.116 -22.378 1.00 60.50 96 LEU A CA 1
ATOM 765 C C . LEU A 1 96 ? 52.695 -1.599 -21.393 1.00 60.50 96 LEU A C 1
ATOM 767 O O . LEU A 1 96 ? 53.355 -0.802 -20.729 1.00 60.50 96 LEU A O 1
ATOM 771 N N . ASN A 1 97 ? 52.858 -2.914 -2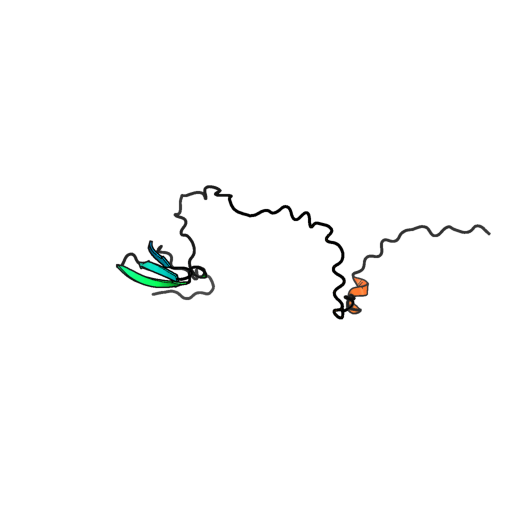1.287 1.00 56.03 97 ASN A N 1
ATOM 772 C CA . ASN A 1 97 ? 54.042 -3.498 -20.684 1.00 56.03 97 ASN A CA 1
ATOM 773 C C . ASN A 1 97 ? 55.215 -3.205 -21.622 1.00 56.03 97 ASN A C 1
ATOM 775 O O . ASN A 1 97 ? 55.520 -3.959 -22.540 1.00 56.03 97 ASN A O 1
ATOM 779 N N . SER A 1 98 ? 55.820 -2.038 -21.406 1.00 62.88 98 SER A N 1
ATOM 780 C CA . SER A 1 98 ? 57.104 -1.631 -21.958 1.00 62.88 98 SER A CA 1
ATOM 781 C C . SER A 1 98 ? 58.155 -2.644 -21.514 1.00 62.88 98 SER A C 1
ATOM 783 O O . SER A 1 98 ? 58.603 -2.566 -20.373 1.00 62.88 98 SER A O 1
ATOM 785 N N . VAL A 1 99 ? 58.575 -3.537 -22.408 1.00 52.84 99 VAL A N 1
ATOM 786 C CA . VAL A 1 99 ? 59.972 -3.983 -22.491 1.00 52.84 99 VAL A CA 1
ATOM 787 C C . VAL A 1 99 ? 60.263 -4.385 -23.943 1.00 52.84 99 VAL A C 1
ATOM 789 O O . VAL A 1 99 ? 60.327 -5.566 -24.269 1.00 52.84 99 VAL A O 1
ATOM 792 N N . ASP A 1 100 ? 60.460 -3.402 -24.822 1.00 47.66 100 ASP A N 1
ATOM 793 C CA . ASP A 1 100 ? 61.257 -3.653 -26.023 1.00 47.66 100 ASP A CA 1
ATOM 794 C C . ASP A 1 100 ? 62.724 -3.618 -25.585 1.00 47.66 100 ASP A C 1
ATOM 796 O O . ASP A 1 100 ? 63.317 -2.561 -25.363 1.00 47.66 100 ASP A O 1
ATOM 800 N N . THR A 1 101 ? 63.299 -4.801 -25.377 1.00 53.47 101 THR A N 1
ATOM 801 C CA . THR A 1 101 ? 64.748 -4.977 -25.297 1.00 53.47 101 THR A CA 1
ATOM 802 C C . THR A 1 101 ? 65.349 -4.507 -26.617 1.00 53.47 101 THR A C 1
ATOM 804 O O . THR A 1 101 ? 65.200 -5.176 -27.639 1.00 53.47 101 THR A O 1
ATOM 807 N N . LEU A 1 102 ? 66.003 -3.344 -26.593 1.00 48.19 102 LEU A N 1
ATOM 808 C CA . LEU A 1 102 ? 66.873 -2.887 -27.670 1.00 48.19 102 LEU A CA 1
ATOM 809 C C . LEU A 1 102 ? 68.016 -3.896 -27.809 1.00 48.19 102 LEU A C 1
ATOM 811 O O . LEU A 1 102 ? 68.909 -3.944 -26.962 1.00 48.19 102 LEU A O 1
ATOM 815 N N . ASP A 1 103 ? 67.945 -4.720 -28.851 1.00 42.19 103 ASP A N 1
ATOM 816 C CA . ASP A 1 103 ? 69.034 -5.605 -29.234 1.00 42.19 103 ASP A CA 1
ATOM 817 C C . ASP A 1 103 ? 70.138 -4.761 -29.880 1.00 42.19 103 ASP A C 1
ATOM 819 O O . ASP A 1 103 ? 69.906 -3.969 -30.799 1.00 42.19 103 ASP A O 1
ATOM 823 N N . LEU A 1 104 ? 71.328 -4.876 -29.303 1.00 44.84 104 LEU A N 1
ATOM 824 C CA . LEU A 1 104 ? 72.527 -4.129 -29.641 1.00 44.84 104 LEU A CA 1
ATOM 825 C C . LEU A 1 104 ? 73.204 -4.838 -30.823 1.00 44.84 104 LEU A C 1
ATOM 827 O O . LEU A 1 104 ? 73.713 -5.943 -30.648 1.00 44.84 104 LEU A O 1
ATOM 831 N N . CYS A 1 105 ? 73.228 -4.214 -32.001 1.00 44.38 105 CYS A N 1
ATOM 832 C CA . CYS A 1 105 ? 74.129 -4.558 -33.108 1.00 44.38 105 CYS A CA 1
ATOM 833 C C . CYS A 1 105 ? 74.638 -3.281 -33.781 1.00 44.38 105 CYS A C 1
ATOM 835 O O . CYS A 1 105 ? 73.793 -2.427 -34.133 1.00 44.38 105 CYS A O 1
#